Protein AF-Q19UL6-F1 (afdb_monomer_lite)

Organism: Homo sapiens (NCBI:txid9606)

Foldseek 3Di:
DDDPVVVCVVDDDDQPPPPPDVPVVDDQDCCRPVVVHPHDPVSD

Structure (mmCIF, N/CA/C/O backbone):
data_AF-Q19UL6-F1
#
_entry.id   AF-Q19UL6-F1
#
loop_
_atom_site.group_PDB
_atom_site.id
_atom_site.type_symbol
_atom_site.label_atom_id
_atom_site.label_alt_id
_atom_site.label_comp_id
_atom_site.label_asym_id
_atom_site.label_entity_id
_atom_site.label_seq_id
_atom_site.pdbx_PDB_ins_code
_atom_site.Cartn_x
_atom_site.Cartn_y
_atom_site.Cartn_z
_atom_site.occupancy
_atom_site.B_iso_or_equiv
_atom_site.auth_seq_id
_atom_site.auth_comp_id
_atom_site.auth_asym_id
_atom_site.auth_atom_id
_atom_site.pdbx_PDB_model_num
ATOM 1 N N . PHE A 1 1 ? 8.955 3.760 -23.286 1.00 82.38 1 PHE A N 1
ATOM 2 C CA . PHE A 1 1 ? 7.960 3.561 -22.211 1.00 82.38 1 PHE A CA 1
ATOM 3 C C . PHE A 1 1 ? 8.167 4.640 -21.158 1.00 82.38 1 PHE A C 1
ATOM 5 O O . PHE A 1 1 ? 9.283 5.140 -21.074 1.00 82.38 1 PHE A O 1
ATOM 12 N N . LEU A 1 2 ? 7.115 5.041 -20.437 1.00 90.75 2 LEU A N 1
ATOM 13 C CA . LEU A 1 2 ? 7.224 6.004 -19.334 1.00 90.75 2 LEU A CA 1
ATOM 14 C C . LEU A 1 2 ? 7.901 5.348 -18.125 1.00 90.75 2 LEU A C 1
ATOM 16 O O . LEU A 1 2 ? 7.762 4.139 -17.936 1.00 90.75 2 LEU A O 1
ATOM 20 N N . ASP A 1 3 ? 8.611 6.133 -17.320 1.00 91.94 3 ASP A N 1
ATOM 21 C CA . ASP A 1 3 ? 9.038 5.704 -15.987 1.00 91.94 3 ASP A CA 1
ATOM 22 C C . ASP A 1 3 ? 7.841 5.584 -15.029 1.00 91.94 3 ASP A C 1
ATOM 24 O O . ASP A 1 3 ? 6.735 6.042 -15.324 1.00 91.94 3 ASP A O 1
ATOM 28 N N . HIS A 1 4 ? 8.071 4.945 -13.881 1.00 85.12 4 HIS A N 1
ATOM 29 C CA . HIS A 1 4 ? 7.037 4.648 -12.890 1.00 85.12 4 HIS A CA 1
ATOM 30 C C . HIS A 1 4 ? 6.294 5.903 -12.407 1.00 85.12 4 HIS A C 1
ATOM 32 O O . HIS A 1 4 ? 5.064 5.919 -12.364 1.00 85.12 4 HIS A O 1
ATOM 38 N N . GLU A 1 5 ? 7.026 6.978 -12.107 1.00 87.38 5 GLU A N 1
ATOM 39 C CA . GLU A 1 5 ? 6.446 8.215 -11.585 1.00 87.38 5 GLU A CA 1
ATOM 40 C C . GLU A 1 5 ? 5.538 8.879 -12.628 1.00 87.38 5 GLU A C 1
ATOM 42 O O . GLU A 1 5 ? 4.409 9.277 -12.333 1.00 87.38 5 GLU A O 1
ATOM 47 N N . ASN A 1 6 ? 6.002 8.959 -13.875 1.00 91.25 6 ASN A N 1
ATOM 48 C CA . ASN A 1 6 ? 5.229 9.543 -14.965 1.00 91.25 6 ASN A CA 1
ATOM 49 C C . ASN A 1 6 ? 4.066 8.649 -15.411 1.00 91.25 6 ASN A C 1
ATOM 51 O O . ASN A 1 6 ? 3.011 9.164 -15.783 1.00 91.25 6 ASN A O 1
ATOM 55 N N . ALA A 1 7 ? 4.208 7.325 -15.324 1.00 89.25 7 ALA A N 1
ATOM 56 C CA . ALA A 1 7 ? 3.115 6.393 -15.572 1.00 89.25 7 ALA A CA 1
ATOM 57 C C . ALA A 1 7 ? 1.988 6.559 -14.540 1.00 89.25 7 ALA A C 1
ATOM 59 O O . ALA A 1 7 ? 0.822 6.619 -14.930 1.00 89.25 7 ALA A O 1
ATOM 60 N N . ASN A 1 8 ? 2.316 6.721 -13.255 1.00 84.19 8 ASN A N 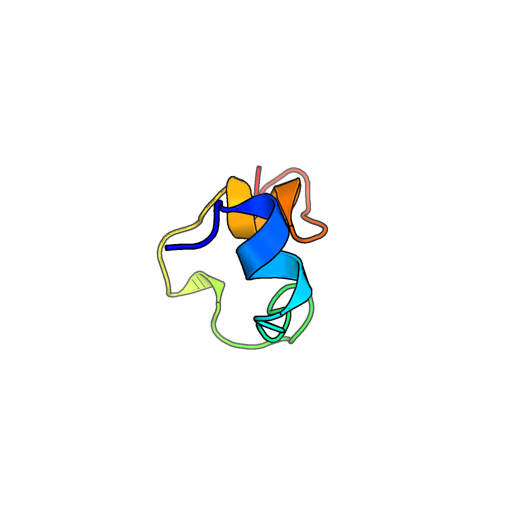1
ATOM 61 C CA . ASN A 1 8 ? 1.333 6.884 -12.177 1.00 84.19 8 ASN A CA 1
ATOM 62 C C . ASN A 1 8 ? 0.517 8.180 -12.270 1.00 84.19 8 ASN A C 1
ATOM 64 O O . ASN A 1 8 ? -0.626 8.216 -11.824 1.00 84.19 8 ASN A O 1
ATOM 68 N N . LYS A 1 9 ? 1.053 9.229 -12.904 1.00 85.69 9 LYS A N 1
ATOM 69 C CA . LYS A 1 9 ? 0.311 10.478 -13.164 1.00 85.69 9 LYS A CA 1
ATOM 70 C C . LYS A 1 9 ? -0.791 10.312 -14.215 1.00 85.69 9 LYS A C 1
ATOM 72 O O . LYS A 1 9 ? -1.744 11.085 -14.229 1.00 85.69 9 LYS A O 1
ATOM 77 N N . ILE A 1 10 ? -0.649 9.335 -15.112 1.00 88.88 10 ILE A N 1
ATOM 78 C CA . ILE A 1 10 ? -1.590 9.085 -16.216 1.00 88.88 10 ILE A CA 1
ATOM 79 C C . ILE A 1 10 ? -2.520 7.915 -15.878 1.00 88.88 10 ILE A C 1
ATOM 81 O O . ILE A 1 10 ? -3.719 7.962 -16.156 1.00 88.88 10 ILE A O 1
ATOM 85 N N . LEU A 1 11 ? -1.975 6.860 -15.272 1.00 83.31 11 LEU A N 1
ATOM 86 C CA . LEU A 1 11 ? -2.708 5.664 -14.880 1.00 83.31 11 LEU A CA 1
ATOM 87 C C . LEU A 1 11 ? -3.341 5.860 -13.500 1.00 83.31 11 LEU A C 1
ATOM 89 O O . LEU A 1 11 ? -2.759 5.517 -12.474 1.00 83.31 11 LEU A O 1
ATOM 93 N N . ASN A 1 12 ? -4.578 6.355 -13.481 1.00 76.06 12 ASN A N 1
ATOM 94 C CA . ASN A 1 12 ? -5.382 6.392 -12.262 1.00 76.06 12 ASN A CA 1
ATOM 95 C C . ASN A 1 12 ? -5.858 4.979 -11.899 1.00 76.06 12 ASN A C 1
ATOM 97 O O . ASN A 1 12 ? -6.871 4.495 -12.408 1.00 76.06 12 ASN A O 1
ATOM 101 N N . ARG A 1 13 ? -5.122 4.308 -11.010 1.00 81.00 13 ARG A N 1
ATOM 102 C CA . ARG A 1 13 ? -5.568 3.056 -10.390 1.00 81.00 13 ARG A CA 1
ATOM 103 C C . ARG A 1 13 ? -6.586 3.379 -9.288 1.00 81.00 13 ARG A C 1
ATOM 105 O O . ARG A 1 13 ? -6.347 4.294 -8.500 1.00 81.00 13 ARG A O 1
ATOM 112 N N . PRO A 1 14 ? -7.733 2.678 -9.221 1.00 79.69 14 PRO A N 1
ATOM 113 C CA . PRO A 1 14 ? -8.676 2.887 -8.135 1.00 79.69 14 PRO A CA 1
ATOM 114 C C . PRO A 1 14 ? -8.025 2.444 -6.829 1.00 79.69 14 PRO A C 1
ATOM 116 O O . PRO A 1 14 ? -7.589 1.295 -6.727 1.00 79.69 14 PRO A O 1
ATOM 119 N N . LYS A 1 15 ? -7.990 3.353 -5.852 1.00 80.06 15 LYS A N 1
ATOM 120 C CA . LYS A 1 15 ? -7.500 3.034 -4.514 1.00 80.06 15 LYS A CA 1
ATOM 121 C C . LYS A 1 15 ? -8.358 1.944 -3.889 1.00 80.06 15 LYS A C 1
ATOM 123 O O . LYS A 1 15 ? -9.586 1.955 -4.054 1.00 80.06 15 LYS A O 1
ATOM 128 N N . ARG A 1 16 ? -7.717 0.989 -3.228 1.00 81.94 16 ARG A N 1
ATOM 129 C CA . ARG A 1 16 ? -8.392 -0.168 -2.628 1.00 81.94 16 ARG A CA 1
ATOM 130 C C . ARG A 1 16 ? -8.432 -0.089 -1.109 1.00 81.94 16 ARG A C 1
ATOM 132 O O . ARG A 1 16 ? -9.421 -0.555 -0.529 1.00 81.94 16 ARG A O 1
ATOM 139 N N . TYR A 1 17 ? -7.491 0.632 -0.509 1.00 78.19 17 TYR A N 1
ATOM 140 C CA . TYR A 1 17 ? -7.504 0.964 0.901 1.00 78.19 17 TYR A CA 1
ATOM 141 C C . TYR A 1 17 ? -8.839 1.591 1.304 1.00 78.19 17 TYR A C 1
ATOM 143 O O . TYR A 1 17 ? -9.372 2.484 0.633 1.00 78.19 17 TYR A O 1
ATOM 151 N N . ASN A 1 18 ? -9.391 1.113 2.420 1.00 63.22 18 ASN A N 1
ATOM 152 C CA . ASN A 1 18 ? -10.685 1.523 2.973 1.00 63.22 18 ASN A CA 1
ATOM 153 C C . ASN A 1 18 ? -11.899 1.319 2.051 1.00 63.22 18 ASN A C 1
ATOM 155 O O . ASN A 1 18 ? -12.951 1.916 2.285 1.00 63.22 18 ASN A O 1
ATOM 159 N N . SER A 1 19 ? -11.804 0.484 1.013 1.00 72.88 19 SER A N 1
ATOM 160 C CA . SER A 1 19 ? -12.956 0.208 0.146 1.00 72.88 19 SER A CA 1
ATOM 161 C C . SER A 1 19 ? -13.921 -0.845 0.711 1.00 72.88 19 SER A C 1
ATOM 163 O O . SER A 1 19 ? -15.001 -1.026 0.145 1.00 72.88 19 SER A O 1
ATOM 165 N N . GLY A 1 20 ? -13.557 -1.525 1.812 1.00 66.44 20 GLY A N 1
ATOM 166 C CA . GLY A 1 20 ? -14.354 -2.600 2.424 1.00 66.44 20 GLY A CA 1
ATOM 167 C C . GLY A 1 20 ? -14.569 -3.794 1.488 1.00 66.44 20 GLY A C 1
ATOM 168 O O . GLY A 1 20 ? -15.596 -4.469 1.559 1.00 66.44 20 GLY A O 1
ATOM 169 N N . LYS A 1 21 ? -13.646 -3.984 0.539 1.00 77.81 21 LYS A N 1
ATOM 170 C CA . LYS A 1 21 ? -13.667 -5.056 -0.459 1.00 77.81 21 LYS A CA 1
ATOM 171 C C . LYS A 1 21 ? -12.805 -6.226 0.022 1.00 77.81 21 LYS A C 1
ATOM 173 O O . LYS A 1 21 ? -12.526 -6.347 1.200 1.00 77.81 21 LYS A O 1
ATOM 178 N N . LEU A 1 22 ? -12.441 -7.112 -0.898 1.00 86.06 22 LEU A N 1
ATOM 179 C CA . LEU A 1 22 ? -11.682 -8.335 -0.638 1.00 86.06 22 LEU A CA 1
ATOM 180 C C . LEU A 1 22 ? -10.195 -8.144 -0.988 1.00 86.06 22 LEU A C 1
ATOM 182 O O . LEU A 1 22 ? -9.613 -9.006 -1.646 1.00 86.06 22 LEU A O 1
ATO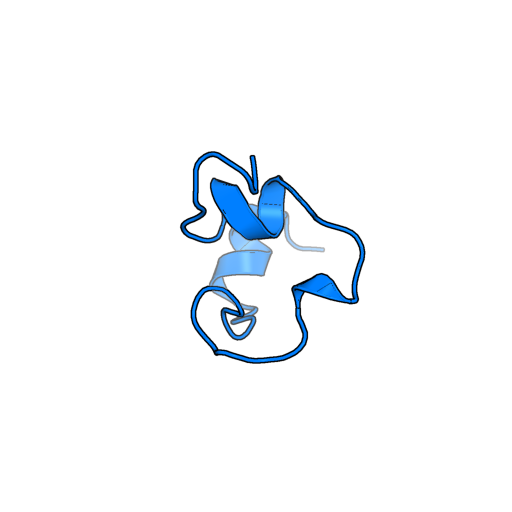M 186 N N . GLU A 1 23 ? -9.603 -6.988 -0.669 1.00 88.56 23 GLU A N 1
ATOM 187 C CA . GLU A 1 23 ? -8.185 -6.743 -0.990 1.00 88.56 23 GLU A CA 1
ATOM 188 C C . GLU A 1 23 ? -7.275 -7.696 -0.211 1.00 88.56 23 GLU A C 1
ATOM 190 O O . GLU A 1 23 ? -6.335 -8.241 -0.776 1.00 88.56 23 GLU A O 1
ATOM 195 N N . GLU A 1 24 ? -7.636 -8.028 1.022 1.00 88.81 24 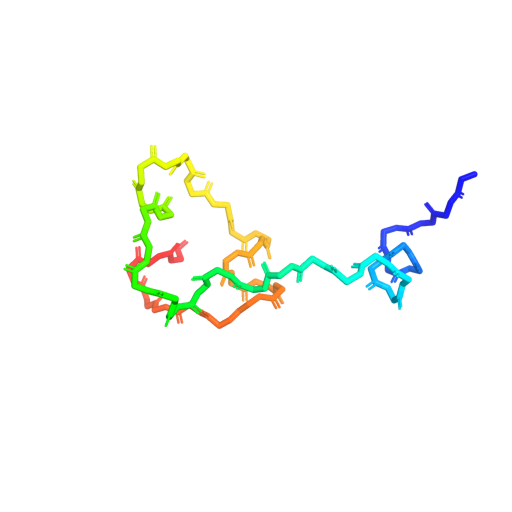GLU A N 1
ATOM 196 C CA . GLU A 1 24 ? -6.883 -8.901 1.922 1.00 88.81 24 GLU A CA 1
ATOM 197 C C . GLU A 1 24 ? -6.850 -10.371 1.454 1.00 88.81 24 GLU A C 1
ATOM 199 O O . GLU A 1 24 ? -6.119 -11.192 2.003 1.00 88.81 24 GLU A O 1
ATOM 204 N N . PHE A 1 25 ? -7.625 -10.729 0.420 1.00 90.00 25 PHE A N 1
ATOM 205 C CA . PHE A 1 25 ? -7.540 -12.040 -0.235 1.00 90.00 25 PHE A CA 1
ATOM 206 C C . PHE A 1 25 ? -6.393 -12.124 -1.249 1.00 90.00 25 PHE A C 1
ATOM 208 O O . PHE A 1 25 ? -6.037 -13.227 -1.674 1.00 90.00 25 PHE A O 1
ATOM 215 N N . VAL A 1 26 ? -5.835 -10.988 -1.679 1.00 88.56 26 VAL A N 1
ATOM 216 C CA . VAL A 1 26 ? -4.639 -10.957 -2.527 1.00 88.56 26 VAL A CA 1
ATOM 217 C C . VAL A 1 26 ? -3.387 -10.769 -1.676 1.00 88.56 26 VAL A C 1
ATOM 219 O O . VAL A 1 26 ? -3.443 -10.293 -0.550 1.00 88.56 26 VAL A O 1
ATOM 222 N N . GLN A 1 27 ? -2.229 -11.146 -2.218 1.00 93.00 27 GLN A N 1
ATOM 223 C CA . GLN A 1 27 ? -0.960 -10.921 -1.533 1.00 93.00 27 GLN A CA 1
ATOM 224 C C . GLN A 1 27 ? -0.705 -9.413 -1.347 1.00 93.00 27 GLN A C 1
ATOM 226 O O . GLN A 1 27 ? -0.812 -8.638 -2.310 1.00 93.00 27 GLN A O 1
ATOM 231 N N . GLY A 1 28 ? -0.340 -9.039 -0.116 1.00 91.12 28 GLY A N 1
ATOM 232 C CA . GLY A 1 28 ? -0.001 -7.669 0.264 1.00 91.12 28 GLY A CA 1
ATOM 233 C C . GLY A 1 28 ? 1.140 -7.092 -0.571 1.00 91.12 28 GLY A C 1
ATOM 234 O O . GLY A 1 28 ? 1.985 -7.819 -1.113 1.00 91.12 28 GLY A O 1
ATOM 235 N N . ASN A 1 29 ? 1.147 -5.771 -0.719 1.00 92.38 29 ASN A N 1
ATOM 236 C CA . ASN A 1 29 ? 2.141 -5.063 -1.520 1.00 92.38 29 ASN A CA 1
ATOM 237 C C . ASN A 1 29 ? 2.460 -3.705 -0.894 1.00 92.38 29 ASN A C 1
ATOM 239 O O . ASN A 1 29 ? 1.678 -2.772 -1.030 1.00 92.38 29 ASN A O 1
ATOM 243 N N . LEU A 1 30 ? 3.641 -3.593 -0.283 1.00 93.94 30 LEU A N 1
ATOM 244 C CA . LEU A 1 30 ? 4.056 -2.405 0.466 1.00 93.94 30 LEU A CA 1
ATOM 245 C C . LEU A 1 30 ? 4.070 -1.121 -0.381 1.00 93.94 30 LEU A C 1
ATOM 247 O O . LEU A 1 30 ? 3.658 -0.067 0.095 1.00 93.94 30 LEU A O 1
ATOM 251 N N . GLU A 1 31 ? 4.507 -1.205 -1.642 1.00 91.50 31 GLU A N 1
ATOM 252 C CA . GLU A 1 31 ? 4.486 -0.051 -2.550 1.00 91.50 31 GLU A CA 1
ATOM 253 C C . GLU A 1 31 ? 3.043 0.415 -2.775 1.00 91.50 31 GLU A C 1
ATOM 255 O O . GLU A 1 31 ? 2.727 1.581 -2.567 1.00 91.50 31 GLU A O 1
ATOM 260 N N . ARG A 1 32 ? 2.132 -0.503 -3.118 1.00 90.62 32 ARG A N 1
ATOM 261 C CA . ARG A 1 32 ? 0.721 -0.181 -3.365 1.00 90.62 32 ARG A CA 1
ATOM 262 C C . ARG A 1 32 ? 0.010 0.302 -2.102 1.00 90.62 32 ARG A C 1
ATOM 264 O O . ARG A 1 32 ? -0.655 1.327 -2.132 1.00 90.62 32 ARG A O 1
ATOM 271 N N . GLU A 1 33 ? 0.097 -0.463 -1.025 1.00 92.12 33 GLU A N 1
ATOM 272 C CA . GLU A 1 33 ? -0.748 -0.291 0.158 1.00 92.12 33 GLU A CA 1
ATOM 273 C C . GLU A 1 33 ? -0.241 0.841 1.059 1.00 92.12 33 GLU A C 1
ATOM 275 O O . GLU A 1 33 ? -1.058 1.560 1.629 1.00 92.12 33 GLU A O 1
ATOM 280 N N . CYS A 1 34 ? 1.079 1.066 1.127 1.00 92.69 34 CYS A N 1
ATOM 281 C CA . CYS A 1 34 ? 1.683 2.015 2.069 1.00 92.69 34 CYS A CA 1
ATOM 282 C C . CYS A 1 34 ? 2.447 3.188 1.433 1.00 92.69 34 CYS A C 1
ATOM 284 O O . CYS A 1 34 ? 2.557 4.237 2.072 1.00 92.69 34 CYS A O 1
ATOM 286 N N . MET A 1 35 ? 3.006 3.041 0.223 1.00 91.44 35 MET A N 1
ATOM 287 C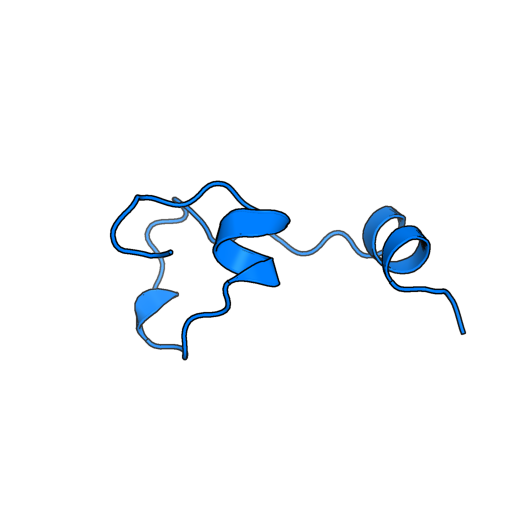 CA . MET A 1 35 ? 3.701 4.151 -0.460 1.00 91.44 35 MET A CA 1
ATOM 288 C C . MET A 1 35 ? 2.751 4.934 -1.376 1.00 91.44 35 MET A C 1
ATO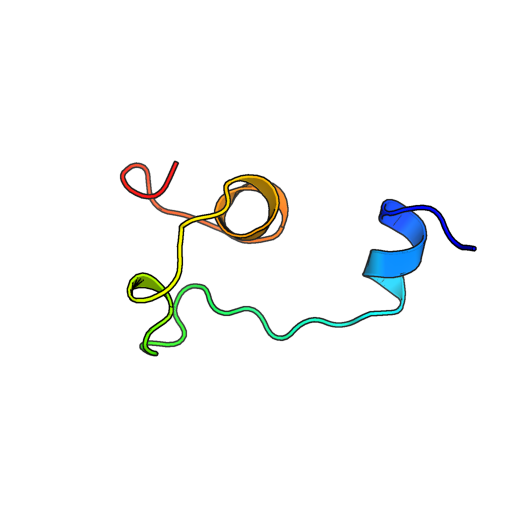M 290 O O . MET A 1 35 ? 2.770 6.165 -1.396 1.00 91.44 35 MET A O 1
ATOM 294 N N . GLU A 1 36 ? 1.897 4.229 -2.121 1.00 89.00 36 GLU A N 1
ATOM 295 C CA . GLU A 1 36 ? 0.896 4.809 -3.026 1.00 89.00 36 GLU A CA 1
ATOM 296 C C . GLU A 1 36 ? -0.439 5.098 -2.309 1.00 89.00 36 GLU A C 1
ATOM 298 O O . GLU A 1 36 ? -1.166 6.043 -2.659 1.00 89.00 36 GLU A O 1
ATOM 303 N N . GLU A 1 37 ? -0.762 4.306 -1.286 1.00 90.12 37 GLU A N 1
ATOM 304 C CA . GLU A 1 37 ? -1.963 4.417 -0.461 1.00 90.12 37 GLU A CA 1
ATOM 305 C C . GLU A 1 37 ? -1.612 4.621 1.022 1.00 90.12 37 GLU A C 1
ATOM 307 O O . GLU A 1 37 ? -0.453 4.611 1.426 1.00 90.12 37 GLU A O 1
ATOM 312 N N . LYS A 1 38 ? -2.624 4.930 1.839 1.00 90.25 38 LYS A N 1
ATOM 313 C CA . LYS A 1 38 ? -2.449 4.997 3.294 1.00 90.25 38 LYS A CA 1
ATOM 314 C C . LYS A 1 38 ? -2.645 3.580 3.818 1.00 90.25 38 LYS A C 1
ATOM 316 O O . LYS A 1 38 ? -3.631 2.980 3.438 1.00 90.25 38 LYS A O 1
ATOM 321 N N . CYS A 1 39 ? -1.813 3.114 4.737 1.00 91.19 39 CYS A N 1
ATOM 322 C CA . CYS A 1 39 ? -2.013 1.827 5.400 1.00 91.19 39 CYS A CA 1
ATOM 323 C C . CYS A 1 39 ? -2.004 1.967 6.928 1.00 91.19 39 CYS A C 1
ATOM 325 O O . CYS A 1 39 ? -1.651 3.015 7.486 1.00 91.19 39 CYS A O 1
ATOM 327 N N . SER A 1 40 ? -2.455 0.920 7.611 1.00 92.00 40 SER A N 1
ATOM 328 C CA . SER A 1 40 ? -2.270 0.703 9.043 1.00 92.00 40 SER A CA 1
ATOM 329 C C . SER A 1 40 ? -0.866 0.167 9.346 1.00 92.00 40 SER A C 1
ATOM 331 O O . SER A 1 40 ? -0.110 -0.194 8.452 1.00 92.00 40 SER A O 1
ATOM 333 N N . PHE A 1 41 ? -0.510 0.105 10.631 1.00 94.69 41 PHE A N 1
ATOM 334 C CA . PHE A 1 41 ? 0.768 -0.479 11.050 1.00 94.69 41 PHE A CA 1
ATOM 335 C C . PHE A 1 41 ? 0.843 -1.996 10.802 1.00 94.69 41 PHE A C 1
ATOM 337 O O . PHE A 1 41 ? 1.935 -2.519 10.654 1.00 94.69 41 PHE A O 1
ATOM 344 N N . GLU A 1 42 ? -0.293 -2.699 10.783 1.00 93.75 42 GLU A N 1
ATOM 345 C CA . GLU A 1 42 ? -0.334 -4.154 10.565 1.00 93.75 42 GLU A CA 1
ATOM 346 C C . GLU A 1 42 ? -0.147 -4.535 9.088 1.00 93.75 42 GLU A C 1
ATOM 348 O O . GLU A 1 42 ? 0.351 -5.615 8.791 1.00 93.75 42 GLU A O 1
ATOM 353 N N . GLU A 1 43 ? -0.522 -3.642 8.169 1.00 90.06 43 GLU A N 1
ATOM 354 C CA . GLU A 1 43 ? -0.364 -3.832 6.720 1.00 90.06 43 GLU A CA 1
ATOM 355 C C . GLU A 1 43 ? 1.069 -3.549 6.220 1.00 90.06 43 GLU A C 1
ATOM 357 O O . GLU A 1 43 ? 1.416 -3.971 5.117 1.00 90.06 43 GLU A O 1
ATOM 362 N N . ALA A 1 44 ? 1.888 -2.836 7.005 1.00 90.00 44 ALA A N 1
ATOM 363 C CA . ALA A 1 44 ? 3.264 -2.453 6.663 1.00 90.00 44 ALA A CA 1
ATOM 364 C C . ALA A 1 44 ? 4.296 -3.526 7.050 1.00 90.00 44 ALA A C 1
ATOM 366 O O . ALA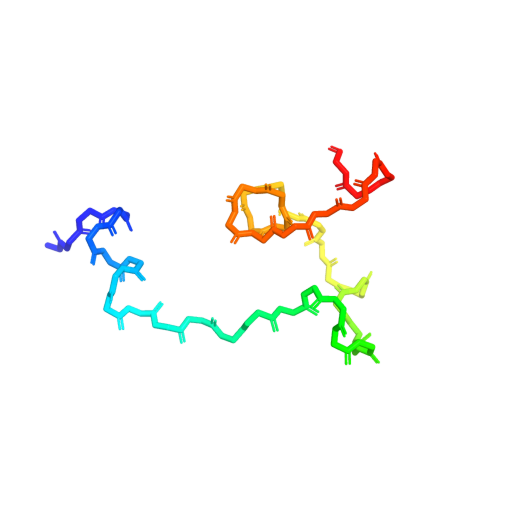 A 1 44 ? 5.201 -3.793 6.223 1.00 90.00 44 ALA A O 1
#

InterPro domains:
  IPR000294 Gamma-carboxyglutamic acid-rich (GLA) domain [PF00594] (22-44)
  IPR000294 Gamma-carboxyglutamic acid-rich (GLA) domain [PR00001] (21-34)
  IPR000294 Gamma-carboxyglutamic acid-rich (GLA) domain [PR00001] (35-44)
  IPR000294 Gamma-carboxyglutamic acid-rich (GLA) domain [PS50998] (17-44)
  IPR000294 Gamma-carboxyglutamic acid-rich (GLA) domain [SM00069] (1-44)
  IPR017857 Coagulation factor-like, Gla domain superfamily [G3DSA:4.10.740.10] (17-44)
  IPR035972 Gamma-carboxyglutamic acid-rich (GLA) domain superfamily [SSF57630] (18-44)
  IPR050442 Peptidase S1 family, coagulation factors [PTHR24278] (1-44)

pLDDT: mean 86.57, std 7.05, range [63.22, 94.69]

Radius of gyration: 11.72 Å; chains: 1; bounding box: 23×22×33 Å

Sequence (44 aa):
FLDHENANKILNRPKRYNSGKLEEFVQGNLERECMEEKCSFEEA

Secondary structure (DSSP, 8-state):
---HHHHHHH--PPP-TTS-SSGGGSPP-HIIIIIIS---TTT-